Protein AF-A0A2V8PMN5-F1 (afdb_monomer_lite)

Secondary structure (DSSP, 8-state):
--SHHHHHTTSSTT---------PPPP-SPPPEEEEEEEEEEEPTTS-EEEEEEEEEEE-S-PPB-TTS-BSSB------TT--GGGGGSHHHHHHHSSTTSTT-TTT-B-

Radius of gyration: 24.04 Å; chains: 1; bounding box: 33×85×41 Å

Structure (mmCIF, N/CA/C/O backbone):
data_AF-A0A2V8PMN5-F1
#
_entry.id   AF-A0A2V8PMN5-F1
#
loop_
_atom_site.group_PDB
_atom_site.id
_atom_site.type_symbol
_atom_site.label_atom_id
_atom_site.label_alt_id
_atom_site.label_comp_id
_atom_site.label_asym_id
_atom_site.label_entity_id
_atom_site.label_seq_id
_atom_site.pdbx_PDB_ins_code
_atom_site.Cartn_x
_atom_site.Cartn_y
_atom_site.Cartn_z
_atom_site.occupancy
_atom_site.B_iso_or_equiv
_atom_site.auth_seq_id
_atom_site.auth_comp_id
_atom_site.auth_asym_id
_atom_site.auth_atom_id
_atom_site.pdbx_PDB_model_num
ATOM 1 N N . MET A 1 1 ? -7.546 64.340 -14.780 1.00 53.44 1 MET A N 1
ATOM 2 C CA . MET A 1 1 ? -7.288 63.604 -13.517 1.00 53.44 1 MET A CA 1
ATOM 3 C C . MET A 1 1 ? -8.147 62.348 -13.319 1.00 53.44 1 MET A C 1
ATOM 5 O O . MET A 1 1 ? -7.715 61.479 -12.582 1.00 53.44 1 MET A O 1
ATOM 9 N N . ARG A 1 2 ? -9.303 62.177 -13.990 1.00 50.84 2 ARG A N 1
ATOM 10 C CA . ARG A 1 2 ? -10.114 60.938 -13.890 1.00 50.84 2 ARG A CA 1
ATOM 11 C C . ARG A 1 2 ? -9.682 59.811 -14.845 1.00 50.84 2 ARG A C 1
ATOM 13 O O . ARG A 1 2 ? -9.969 58.657 -14.573 1.00 50.84 2 ARG A O 1
ATOM 20 N N . SER A 1 3 ? -8.937 60.127 -15.908 1.00 45.03 3 SER A N 1
ATOM 21 C CA . SER A 1 3 ? -8.502 59.138 -16.913 1.00 45.03 3 SER A CA 1
ATOM 22 C C . SER A 1 3 ? -7.153 58.474 -16.608 1.00 45.03 3 SER A C 1
ATOM 24 O O . SER A 1 3 ? -6.844 57.436 -17.175 1.00 45.03 3 SER A O 1
ATOM 26 N N . VAL A 1 4 ? -6.356 59.040 -15.693 1.00 47.34 4 VAL A N 1
ATOM 27 C CA . VAL A 1 4 ? -5.057 58.463 -15.283 1.00 47.34 4 VAL A CA 1
ATOM 28 C C . VAL A 1 4 ? -5.255 57.334 -14.261 1.00 47.34 4 VAL A C 1
ATOM 30 O O . VAL A 1 4 ? -4.476 56.389 -14.219 1.00 47.34 4 VAL A O 1
ATOM 33 N N . LEU A 1 5 ? -6.352 57.373 -13.494 1.00 42.66 5 LEU A N 1
ATOM 34 C CA . LEU A 1 5 ? -6.666 56.368 -12.475 1.00 42.66 5 LEU A CA 1
ATOM 35 C C . LEU A 1 5 ? -7.185 55.041 -13.067 1.00 42.66 5 LEU A C 1
ATOM 37 O O . LEU A 1 5 ? -7.053 53.998 -12.438 1.00 42.66 5 LEU A O 1
ATOM 41 N N . VAL A 1 6 ? -7.731 55.058 -14.290 1.00 45.03 6 VAL A N 1
ATOM 42 C CA . VAL A 1 6 ? -8.265 53.851 -14.956 1.00 45.03 6 VAL A CA 1
ATOM 43 C C . VAL A 1 6 ? -7.146 52.985 -15.549 1.00 45.03 6 VAL A C 1
ATOM 45 O O . VAL A 1 6 ? -7.284 51.769 -15.627 1.00 45.03 6 VAL A O 1
ATOM 48 N N . ILE A 1 7 ? -6.003 53.581 -15.898 1.00 45.00 7 ILE A N 1
ATOM 49 C CA . ILE A 1 7 ? -4.875 52.857 -16.508 1.00 45.00 7 ILE A CA 1
ATOM 50 C C . ILE A 1 7 ? -4.048 52.105 -15.451 1.00 45.00 7 ILE A C 1
ATOM 52 O O . ILE A 1 7 ? -3.505 51.043 -15.737 1.00 45.00 7 ILE A O 1
ATOM 56 N N . ILE A 1 8 ? -4.021 52.579 -14.202 1.00 46.09 8 ILE A N 1
ATOM 57 C CA . ILE A 1 8 ? -3.311 51.894 -13.107 1.00 46.09 8 ILE A CA 1
ATOM 58 C C . ILE A 1 8 ? -4.074 50.645 -12.628 1.00 46.09 8 ILE A C 1
ATOM 60 O O . ILE A 1 8 ? -3.458 49.693 -12.152 1.00 46.09 8 ILE A O 1
ATOM 64 N N . PHE A 1 9 ? -5.394 50.584 -12.827 1.00 44.22 9 PHE A N 1
ATOM 65 C CA . PHE A 1 9 ? -6.197 49.415 -12.448 1.00 44.22 9 PHE A CA 1
ATOM 66 C C . PHE A 1 9 ? -6.131 48.258 -13.463 1.00 44.22 9 PHE A C 1
ATOM 68 O O . PHE A 1 9 ? -6.526 47.140 -13.141 1.00 44.22 9 PHE A O 1
ATOM 75 N N . LEU A 1 10 ? -5.593 48.492 -14.668 1.00 44.81 10 LEU A N 1
ATOM 76 C CA . LEU A 1 10 ? -5.500 47.477 -15.726 1.00 44.81 10 LEU A CA 1
ATOM 77 C C . LEU A 1 10 ? -4.157 46.720 -15.747 1.00 44.81 10 LEU A C 1
ATOM 79 O O . LEU A 1 10 ? -4.018 45.746 -16.479 1.00 44.81 10 LEU A O 1
ATOM 83 N N . CYS A 1 11 ? -3.180 47.108 -14.921 1.00 43.41 11 CYS A N 1
ATOM 84 C CA . CYS A 1 11 ? -1.856 46.469 -14.899 1.00 43.41 11 CYS A CA 1
ATOM 85 C C . CYS A 1 11 ? -1.643 45.459 -13.758 1.00 43.41 11 CYS A C 1
ATOM 87 O O . CYS A 1 11 ? -0.601 44.813 -13.721 1.00 43.41 11 CYS A O 1
ATOM 89 N N . ILE A 1 12 ? -2.602 45.279 -12.840 1.00 48.44 12 ILE A N 1
ATOM 90 C CA . ILE A 1 12 ? -2.453 44.337 -11.708 1.00 48.44 12 ILE A CA 1
ATOM 91 C C . ILE A 1 12 ? -3.091 42.962 -11.993 1.00 48.44 12 ILE A C 1
ATOM 93 O O . ILE A 1 12 ? -2.766 41.981 -11.333 1.00 48.44 12 ILE A O 1
ATOM 97 N N . VAL A 1 13 ? -3.929 42.832 -13.028 1.00 49.31 13 VAL A N 1
ATOM 98 C CA . VAL A 1 13 ? -4.638 41.566 -13.323 1.00 49.31 13 VAL A CA 1
ATOM 99 C C . VAL A 1 13 ? -3.853 40.636 -14.272 1.00 49.31 13 VAL A C 1
ATOM 101 O O . VAL A 1 13 ? -4.230 39.486 -14.465 1.00 49.31 13 VAL A O 1
ATOM 104 N N . ALA A 1 14 ? -2.719 41.074 -14.832 1.00 49.41 14 ALA A N 1
ATOM 105 C CA . ALA A 1 14 ? -1.976 40.304 -15.841 1.00 49.41 14 ALA A CA 1
ATOM 106 C C . ALA A 1 14 ? -0.896 39.344 -15.287 1.00 49.41 14 ALA A C 1
ATOM 108 O O . ALA A 1 14 ? -0.217 38.682 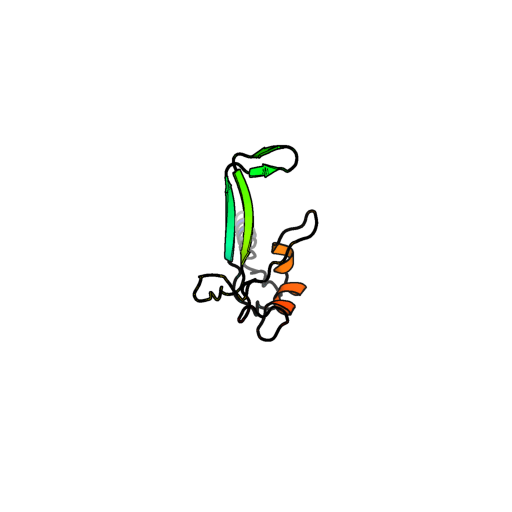-16.068 1.00 49.41 14 ALA A O 1
ATOM 109 N N . SER A 1 15 ? -0.744 39.220 -13.964 1.00 52.81 15 SER A N 1
ATOM 110 C CA . SER A 1 15 ? 0.347 38.440 -13.342 1.00 52.81 15 SER A CA 1
ATOM 111 C C . SER A 1 15 ? -0.115 37.160 -12.633 1.00 52.81 15 SER A C 1
ATOM 113 O O . SER A 1 15 ? 0.540 36.710 -11.700 1.00 52.81 15 SER A O 1
ATOM 115 N N . ALA A 1 16 ? -1.234 36.556 -13.044 1.00 52.56 16 ALA A N 1
ATOM 116 C CA . ALA A 1 16 ? -1.738 35.304 -12.454 1.00 52.56 16 ALA A CA 1
ATOM 117 C C . ALA A 1 16 ? -1.421 34.043 -13.290 1.00 52.56 16 ALA A C 1
ATOM 119 O O . ALA A 1 16 ? -2.011 32.990 -13.073 1.00 52.56 16 ALA A O 1
ATOM 120 N N . GLY A 1 17 ? -0.507 34.143 -14.262 1.00 52.03 17 GLY A N 1
ATOM 121 C CA . GLY A 1 17 ? -0.224 33.079 -15.234 1.00 52.03 17 GLY A CA 1
ATOM 122 C C . GLY A 1 17 ? 1.111 32.350 -15.072 1.00 52.03 17 GLY A C 1
ATOM 123 O O . GLY A 1 17 ? 1.480 31.597 -15.969 1.00 52.03 17 GLY A O 1
ATOM 124 N N . PHE A 1 18 ? 1.863 32.551 -13.983 1.00 56.88 18 PHE A N 1
ATOM 125 C CA . PHE A 1 18 ? 3.032 31.707 -13.721 1.00 56.88 18 PHE A CA 1
ATOM 126 C C . PHE A 1 18 ? 2.549 30.338 -13.244 1.00 56.88 18 PHE A C 1
ATOM 128 O O . PHE A 1 18 ? 2.374 30.102 -12.050 1.00 56.88 18 PHE A O 1
ATOM 135 N N . ALA A 1 19 ? 2.323 29.432 -14.196 1.00 56.09 19 ALA A N 1
ATOM 136 C CA . ALA A 1 19 ? 2.277 28.009 -13.915 1.00 56.09 19 ALA A CA 1
ATOM 137 C C . ALA A 1 19 ? 3.562 27.657 -13.155 1.00 56.09 19 ALA A C 1
ATOM 139 O O . ALA A 1 19 ? 4.661 27.735 -13.706 1.00 56.09 19 ALA A O 1
ATOM 140 N N . GLN A 1 20 ? 3.438 27.326 -11.869 1.00 58.84 20 GLN A N 1
ATOM 141 C CA . GLN A 1 20 ? 4.543 26.768 -11.106 1.00 58.84 20 GLN A CA 1
ATOM 142 C C . GLN A 1 20 ? 4.861 25.408 -11.729 1.00 58.84 20 GLN A C 1
ATOM 144 O O . GLN A 1 20 ? 4.226 24.405 -11.413 1.00 58.84 20 GLN A O 1
ATOM 149 N N . THR A 1 21 ? 5.819 25.366 -12.655 1.00 57.06 21 THR A N 1
ATOM 150 C CA . THR A 1 21 ? 6.401 24.108 -13.111 1.00 57.06 21 THR A CA 1
ATOM 151 C C . THR A 1 21 ? 7.070 23.477 -11.901 1.00 57.06 21 THR A C 1
ATOM 153 O O . THR A 1 21 ? 8.137 23.914 -11.467 1.00 57.06 21 THR A O 1
ATOM 156 N N . SER A 1 22 ? 6.415 22.482 -11.305 1.00 63.47 22 SER A N 1
ATOM 157 C CA . SER A 1 22 ? 7.018 21.660 -10.267 1.00 63.47 22 SER A CA 1
ATOM 158 C C . SER A 1 22 ? 8.281 21.034 -10.852 1.00 63.47 22 SER A C 1
ATOM 160 O O . SER A 1 22 ? 8.189 20.178 -11.729 1.00 63.47 22 SER A O 1
ATOM 162 N N . ASN A 1 23 ? 9.455 21.449 -10.376 1.00 66.62 23 ASN A N 1
ATOM 163 C CA . ASN A 1 23 ? 10.755 20.953 -10.841 1.00 66.62 23 ASN A CA 1
ATOM 164 C C . ASN A 1 23 ? 11.062 19.536 -10.304 1.00 66.62 23 ASN A C 1
ATOM 166 O O . ASN A 1 23 ? 12.212 19.185 -10.046 1.00 66.62 23 ASN A O 1
ATOM 170 N N . LEU A 1 24 ? 10.017 18.740 -10.050 1.00 65.75 24 LEU A N 1
ATOM 171 C CA . LEU A 1 24 ? 10.146 17.375 -9.568 1.00 65.75 24 LEU A CA 1
ATOM 172 C C . LEU A 1 24 ? 10.489 16.474 -10.756 1.00 65.75 24 LEU A C 1
ATOM 174 O O . LEU A 1 24 ? 9.858 16.597 -11.810 1.00 65.75 24 LEU A O 1
ATOM 178 N N . PRO A 1 25 ? 11.466 15.562 -10.607 1.00 70.31 25 PRO A N 1
ATOM 179 C CA . PRO A 1 25 ? 11.790 14.626 -11.667 1.00 70.31 25 PRO A CA 1
ATOM 180 C C . PRO A 1 25 ? 10.541 13.811 -12.034 1.00 70.31 25 PRO A C 1
ATOM 182 O O . PRO A 1 25 ? 9.781 13.421 -11.138 1.00 70.31 25 PRO A O 1
ATOM 185 N N . PRO A 1 26 ? 10.318 13.552 -13.333 1.00 79.56 26 PRO A N 1
ATOM 186 C CA . PRO A 1 26 ? 9.124 12.866 -13.796 1.00 79.56 26 PRO A CA 1
ATOM 187 C C . PRO A 1 26 ? 9.000 11.490 -13.141 1.00 79.56 26 PRO A C 1
ATOM 189 O O . PRO A 1 26 ? 9.995 10.813 -12.868 1.00 79.56 26 PRO A O 1
ATOM 192 N N . ARG A 1 27 ? 7.755 11.075 -12.895 1.00 89.19 27 ARG A N 1
ATOM 193 C CA . ARG A 1 27 ? 7.444 9.735 -12.399 1.00 89.19 27 ARG A CA 1
ATOM 194 C C . ARG A 1 27 ? 7.938 8.699 -13.413 1.00 89.19 27 ARG A C 1
ATOM 196 O O . ARG A 1 27 ? 7.552 8.758 -14.576 1.00 89.19 27 ARG A O 1
ATOM 203 N N . ASN A 1 28 ? 8.740 7.736 -12.966 1.00 93.62 28 ASN A N 1
ATOM 204 C CA . ASN A 1 28 ? 9.240 6.634 -13.801 1.00 93.62 28 ASN A CA 1
ATOM 205 C C . ASN A 1 28 ? 8.570 5.279 -13.489 1.00 93.62 28 ASN A C 1
ATOM 207 O O . ASN A 1 28 ? 9.087 4.237 -13.879 1.00 93.62 28 ASN A O 1
ATOM 211 N N . TYR A 1 29 ? 7.445 5.296 -12.776 1.00 95.81 29 TYR A N 1
ATOM 212 C CA . TYR A 1 29 ? 6.678 4.133 -12.327 1.00 95.81 29 TYR A CA 1
ATOM 213 C C . TYR A 1 29 ? 5.168 4.348 -12.588 1.00 95.81 29 TYR A C 1
ATOM 215 O O . TYR A 1 29 ? 4.752 5.483 -12.851 1.00 95.81 29 TYR A O 1
ATOM 223 N N . PRO A 1 30 ? 4.326 3.296 -12.543 1.00 96.44 30 PRO A N 1
ATOM 224 C CA . PRO A 1 30 ? 2.880 3.411 -12.749 1.00 96.44 30 PRO A CA 1
ATOM 225 C C . PRO A 1 30 ? 2.202 4.373 -11.768 1.00 96.44 30 PRO A C 1
ATOM 227 O O . PRO A 1 30 ? 2.681 4.607 -10.661 1.00 96.44 30 PRO A O 1
ATOM 230 N N . ALA A 1 31 ? 1.058 4.937 -12.150 1.00 96.00 31 ALA A N 1
ATOM 231 C CA . ALA A 1 31 ? 0.307 5.782 -11.231 1.00 96.00 31 ALA A CA 1
ATOM 232 C C . ALA A 1 31 ? -0.228 4.970 -10.038 1.00 96.00 31 ALA A C 1
ATOM 234 O O . ALA A 1 31 ? -0.813 3.911 -10.266 1.00 96.00 31 ALA A O 1
ATOM 235 N N . PRO A 1 32 ? -0.063 5.452 -8.790 1.00 97.06 32 PRO A N 1
ATOM 236 C CA . PRO A 1 32 ? -0.674 4.805 -7.640 1.00 97.06 32 PRO A CA 1
ATOM 237 C C . PRO A 1 32 ? -2.202 4.826 -7.726 1.00 97.06 32 PRO A C 1
ATOM 239 O O . PRO A 1 32 ? -2.785 5.842 -8.110 1.00 97.06 32 PRO A O 1
ATOM 242 N N . VAL A 1 33 ? -2.834 3.731 -7.317 1.00 97.88 33 VAL A N 1
ATOM 243 C CA . VAL A 1 33 ? -4.288 3.614 -7.160 1.00 97.88 33 VAL A CA 1
ATOM 244 C C . VAL A 1 33 ? -4.613 3.527 -5.677 1.00 97.88 33 VAL A C 1
ATOM 246 O O . VAL A 1 33 ? -4.028 2.710 -4.967 1.00 97.88 33 VAL A O 1
ATOM 249 N N . GLU A 1 34 ? -5.535 4.361 -5.206 1.00 98.12 34 GLU A N 1
ATOM 250 C CA . GLU A 1 34 ? -5.952 4.397 -3.801 1.00 98.12 34 GLU A CA 1
ATOM 251 C C . GLU A 1 34 ? -7.209 3.555 -3.561 1.00 98.12 34 GLU A C 1
ATOM 253 O O . GLU A 1 34 ? -8.015 3.340 -4.468 1.00 98.12 34 GLU A O 1
ATOM 258 N N . GLY A 1 35 ? -7.391 3.100 -2.325 1.00 98.00 35 GLY A N 1
ATOM 259 C CA . GLY A 1 35 ? -8.595 2.401 -1.901 1.00 98.00 35 GLY A CA 1
ATOM 260 C C . GLY A 1 35 ? -8.674 2.274 -0.388 1.00 98.00 35 GLY A C 1
ATOM 261 O O . GLY A 1 35 ? -7.740 2.626 0.330 1.00 98.00 35 GLY A O 1
ATOM 262 N N . ASP A 1 36 ? -9.798 1.749 0.089 1.00 98.31 36 ASP A N 1
ATOM 263 C CA . ASP A 1 36 ? -10.006 1.429 1.495 1.00 98.31 36 ASP A CA 1
ATOM 264 C C . ASP A 1 36 ? -10.420 -0.036 1.622 1.00 98.31 36 ASP A C 1
ATOM 266 O O . ASP A 1 36 ? -11.279 -0.519 0.882 1.00 98.31 36 ASP A O 1
ATOM 270 N N . TYR A 1 37 ? -9.837 -0.740 2.586 1.00 97.94 37 TYR A N 1
ATOM 271 C CA . TYR A 1 37 ? -10.327 -2.037 3.028 1.00 97.94 37 TYR A CA 1
ATOM 272 C C . TYR A 1 37 ? -11.108 -1.865 4.327 1.00 97.94 37 TYR A C 1
ATOM 274 O O . TYR A 1 37 ? -10.614 -1.273 5.286 1.00 97.94 37 TYR A O 1
ATOM 282 N N . VAL A 1 38 ? -12.336 -2.372 4.34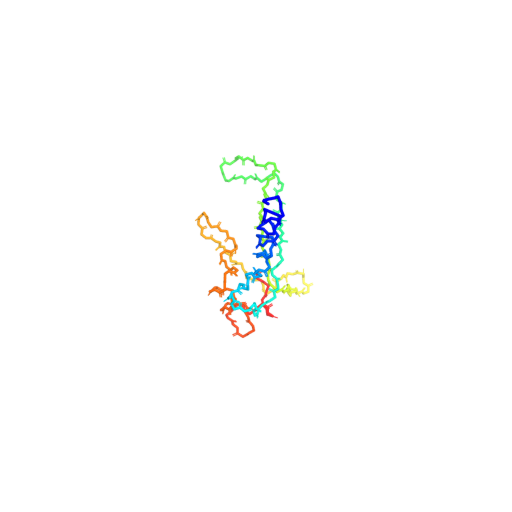8 1.00 98.31 38 VAL A N 1
ATOM 283 C CA . VAL A 1 38 ? -13.276 -2.159 5.446 1.00 98.31 38 VAL A CA 1
ATOM 284 C C . VAL A 1 38 ? -13.523 -3.474 6.176 1.00 98.31 38 VAL A C 1
ATOM 286 O O . VAL A 1 38 ? -14.039 -4.425 5.592 1.00 98.31 38 VAL A O 1
ATOM 289 N N . ILE A 1 39 ? -13.184 -3.516 7.463 1.00 98.31 39 ILE A N 1
ATOM 290 C CA . ILE A 1 39 ? -13.423 -4.661 8.341 1.00 98.31 39 ILE A CA 1
ATOM 291 C C . ILE A 1 39 ? -14.594 -4.328 9.261 1.00 98.31 39 ILE A C 1
ATOM 293 O O . ILE A 1 39 ? -14.504 -3.443 10.111 1.00 98.31 39 ILE A O 1
ATOM 297 N N . GLN A 1 40 ? -15.697 -5.050 9.088 1.00 98.31 40 GLN A N 1
ATOM 298 C CA . GLN A 1 40 ? -16.891 -4.902 9.917 1.00 98.31 40 GLN A CA 1
ATOM 299 C C . GLN A 1 40 ? -16.697 -5.593 11.272 1.00 98.31 40 GLN A C 1
ATOM 301 O O . GLN A 1 40 ? -16.099 -6.668 11.344 1.00 98.31 40 GLN A O 1
ATOM 306 N N . ASN A 1 41 ? -17.242 -4.998 12.334 1.00 97.88 41 ASN A N 1
ATOM 307 C CA . ASN A 1 41 ? -17.223 -5.515 13.706 1.00 97.88 41 ASN A CA 1
ATOM 308 C C . ASN A 1 41 ? -15.818 -5.929 14.180 1.00 97.88 41 ASN A C 1
ATOM 310 O O . ASN A 1 41 ? -15.630 -7.002 14.761 1.00 97.88 41 ASN A O 1
ATOM 314 N N . PHE A 1 42 ? -14.817 -5.090 13.906 1.00 98.31 42 PHE A N 1
ATOM 315 C CA . PHE A 1 42 ? -13.432 -5.377 14.256 1.00 98.31 42 PHE A CA 1
ATOM 316 C C . PHE A 1 42 ? -13.267 -5.461 15.773 1.00 98.31 42 PHE A C 1
ATOM 318 O O . PHE A 1 42 ? -13.574 -4.511 16.494 1.00 98.31 42 PHE A O 1
ATOM 325 N N . ARG A 1 43 ? -12.758 -6.597 16.251 1.00 98.31 43 ARG A N 1
ATOM 326 C CA . ARG A 1 43 ? -12.483 -6.839 17.666 1.00 98.31 43 ARG A CA 1
ATOM 327 C C . ARG A 1 43 ? -11.000 -6.654 17.945 1.00 98.31 43 ARG A C 1
ATOM 329 O O . A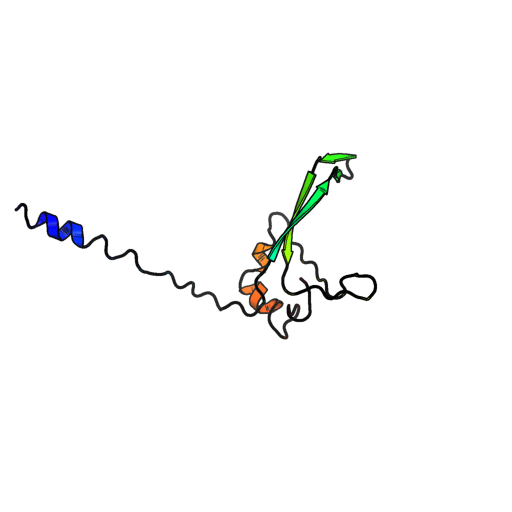RG A 1 43 ? -10.170 -7.385 17.406 1.00 98.31 43 ARG A O 1
ATOM 336 N N . PHE A 1 44 ? -10.678 -5.713 18.821 1.00 97.94 44 PHE A N 1
ATOM 337 C CA . PHE A 1 44 ? -9.322 -5.548 19.326 1.00 97.94 44 PHE A CA 1
ATOM 338 C C . PHE A 1 44 ? -8.955 -6.668 20.295 1.00 97.94 44 PHE A C 1
ATOM 340 O O . PHE A 1 44 ? -9.818 -7.318 20.885 1.00 97.94 44 PHE A O 1
ATOM 347 N N . HIS A 1 45 ? -7.654 -6.846 20.526 1.00 97.88 45 HIS A N 1
ATOM 348 C CA . HIS A 1 45 ? -7.166 -7.789 21.531 1.00 97.88 45 HIS A CA 1
ATOM 349 C C . HIS A 1 45 ? -7.668 -7.460 22.951 1.00 97.88 45 HIS A C 1
ATOM 351 O O . HIS A 1 45 ? -7.883 -8.376 23.736 1.00 97.88 45 HIS A O 1
ATOM 357 N N . SER A 1 46 ? -7.930 -6.180 23.259 1.00 98.12 46 SER A N 1
ATOM 358 C CA . SER A 1 46 ? -8.548 -5.751 24.527 1.00 98.12 46 SER A CA 1
ATOM 359 C C . SER A 1 46 ? -9.976 -6.279 24.729 1.00 98.12 46 SER A C 1
ATOM 361 O O . SER A 1 46 ? -10.493 -6.232 25.840 1.00 98.12 46 SER A O 1
ATOM 363 N N . GLY A 1 47 ? -10.626 -6.775 23.671 1.00 97.69 47 GLY A N 1
ATOM 364 C CA . GLY A 1 47 ? -12.018 -7.219 23.675 1.00 97.69 47 GLY A CA 1
ATOM 365 C C . GLY A 1 47 ? -13.009 -6.155 23.198 1.00 97.69 47 GLY A C 1
ATOM 366 O O . GLY A 1 47 ? -14.125 -6.516 22.819 1.00 97.69 47 GLY A O 1
ATOM 367 N N . GLU A 1 48 ? -12.600 -4.885 23.143 1.00 98.38 48 GLU A N 1
ATOM 368 C CA . GLU A 1 48 ? -13.389 -3.787 22.575 1.00 98.38 48 GLU A CA 1
ATOM 369 C C . GLU A 1 48 ? -13.647 -3.997 21.079 1.00 98.38 48 GLU A C 1
ATOM 371 O O . GLU A 1 48 ? -12.884 -4.668 20.376 1.00 98.38 48 GLU A O 1
ATOM 376 N N . THR A 1 49 ? -14.732 -3.406 20.580 1.00 98.25 49 THR A N 1
ATOM 377 C CA . THR A 1 49 ? -15.158 -3.560 19.187 1.00 98.25 49 THR A CA 1
ATOM 378 C C . THR A 1 49 ? -15.410 -2.221 18.520 1.00 98.25 49 THR A C 1
ATOM 380 O O . THR A 1 49 ? -16.085 -1.367 19.094 1.00 98.25 49 THR A O 1
ATOM 383 N N . LEU A 1 50 ? -14.963 -2.086 17.2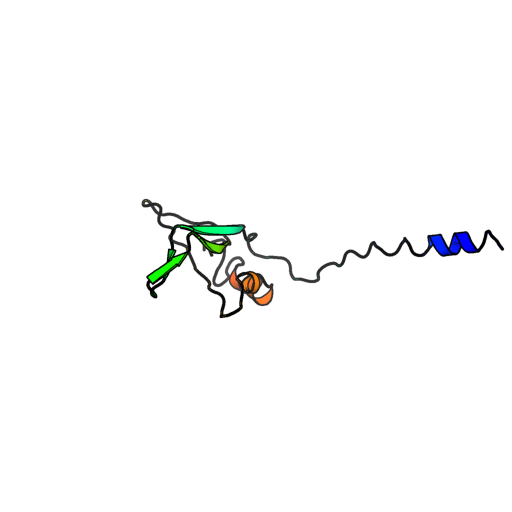73 1.00 98.25 50 LEU A N 1
ATOM 384 C CA . LEU A 1 50 ? -15.410 -1.032 16.366 1.00 98.25 50 LEU A CA 1
ATOM 385 C C . LEU A 1 50 ? -16.421 -1.605 15.371 1.00 98.25 50 LEU A C 1
ATOM 387 O O . LEU A 1 50 ? -16.137 -2.648 14.777 1.00 98.25 50 LEU A O 1
ATOM 391 N N . PRO A 1 51 ? -17.557 -0.925 15.127 1.00 98.25 51 PRO A N 1
ATOM 392 C CA . PRO A 1 51 ? -18.493 -1.333 14.081 1.00 98.25 51 PRO A CA 1
ATOM 393 C C . PRO A 1 51 ? -17.819 -1.424 12.710 1.00 98.25 51 PRO A C 1
ATOM 395 O O . PRO A 1 51 ? -18.081 -2.350 11.952 1.00 98.25 51 PRO A O 1
ATOM 398 N N . GLU A 1 52 ? -16.893 -0.506 12.428 1.00 98.31 52 GLU A N 1
ATOM 399 C CA . GLU A 1 52 ? -16.129 -0.473 11.190 1.00 98.31 52 GLU A CA 1
ATOM 400 C C . GLU A 1 52 ? -14.681 -0.043 11.463 1.00 98.31 52 GLU A C 1
ATOM 402 O O . GLU A 1 52 ? -14.439 1.025 12.027 1.00 98.31 52 GLU A O 1
ATOM 407 N N . LEU A 1 53 ? -13.715 -0.857 11.032 1.00 98.19 53 LEU A N 1
ATOM 408 C CA . LEU A 1 53 ? -12.312 -0.469 10.912 1.00 98.19 53 LEU A CA 1
ATOM 409 C C . LEU A 1 53 ? -11.972 -0.285 9.431 1.00 98.19 53 LEU A C 1
ATOM 411 O O . LEU A 1 53 ? -12.041 -1.234 8.651 1.00 98.19 53 LEU A O 1
ATOM 415 N N . ARG A 1 54 ? -11.571 0.930 9.051 1.00 98.12 54 ARG A N 1
ATOM 416 C CA . ARG A 1 54 ? -11.162 1.268 7.682 1.00 98.12 54 ARG A CA 1
ATOM 417 C C . ARG A 1 54 ? -9.648 1.365 7.588 1.00 98.12 54 ARG A C 1
ATOM 419 O O . ARG A 1 54 ? -9.034 2.133 8.325 1.00 98.12 54 ARG A O 1
ATOM 426 N N . ILE A 1 55 ? -9.063 0.632 6.649 1.00 97.31 55 ILE A N 1
ATOM 427 C CA . ILE A 1 55 ? -7.638 0.679 6.331 1.00 97.31 55 ILE A CA 1
ATOM 428 C C . ILE A 1 55 ? -7.473 1.287 4.945 1.00 97.31 55 ILE A C 1
ATOM 430 O O . ILE A 1 55 ? -7.759 0.643 3.936 1.00 97.31 55 ILE A O 1
ATOM 434 N N . HIS A 1 56 ? -7.002 2.527 4.906 1.00 98.00 56 HIS A N 1
ATOM 435 C CA . HIS A 1 56 ? -6.679 3.202 3.658 1.00 98.00 56 HIS A CA 1
ATOM 436 C C . HIS A 1 56 ? -5.355 2.682 3.090 1.00 98.00 56 HIS A C 1
ATOM 438 O O . HIS A 1 56 ? -4.358 2.584 3.810 1.00 98.00 56 HIS A O 1
ATOM 444 N N . TYR A 1 57 ? -5.326 2.379 1.795 1.00 97.81 57 TYR A N 1
ATOM 445 C CA . TYR A 1 57 ? -4.158 1.838 1.111 1.00 97.81 57 TYR A CA 1
ATOM 446 C C . TYR A 1 57 ? -3.924 2.497 -0.250 1.00 97.81 57 TYR A C 1
ATOM 448 O O . TYR A 1 57 ? -4.776 3.186 -0.814 1.00 97.81 57 TYR A O 1
ATOM 456 N N . ARG A 1 58 ? -2.725 2.263 -0.786 1.00 97.94 58 ARG A N 1
ATOM 457 C CA . ARG A 1 58 ? -2.331 2.616 -2.151 1.00 97.94 58 ARG A CA 1
ATOM 458 C C . ARG A 1 58 ? -1.648 1.422 -2.780 1.00 97.94 58 ARG A C 1
ATOM 460 O O . ARG A 1 58 ? -0.961 0.697 -2.073 1.00 97.94 58 ARG A O 1
ATOM 467 N N . THR A 1 59 ? -1.837 1.252 -4.079 1.00 98.25 59 THR A N 1
ATOM 468 C CA . THR A 1 59 ? -1.217 0.178 -4.851 1.00 98.25 59 THR A CA 1
ATOM 469 C C . THR A 1 59 ? -0.476 0.729 -6.054 1.00 98.25 59 THR A C 1
ATOM 471 O O . THR A 1 59 ? -0.898 1.730 -6.636 1.00 98.25 59 THR A O 1
ATOM 474 N N . ILE A 1 60 ? 0.621 0.083 -6.432 1.00 98.25 60 ILE A N 1
ATOM 475 C CA . ILE A 1 60 ? 1.405 0.389 -7.628 1.00 98.25 60 ILE A CA 1
ATOM 476 C C . ILE A 1 60 ? 1.676 -0.923 -8.374 1.00 98.25 60 ILE A C 1
ATOM 478 O O . ILE A 1 60 ? 2.049 -1.930 -7.775 1.00 98.25 60 ILE A O 1
ATOM 482 N N . GLY A 1 61 ? 1.497 -0.914 -9.696 1.00 97.75 61 GLY A N 1
ATOM 483 C CA . GLY A 1 61 ? 1.660 -2.107 -10.529 1.00 97.75 61 GLY A CA 1
ATOM 484 C C . GLY A 1 61 ? 0.370 -2.916 -10.647 1.00 97.75 61 GLY A C 1
ATOM 485 O O . GLY A 1 61 ? -0.732 -2.369 -10.587 1.00 97.75 61 GLY A O 1
ATOM 486 N N . SER A 1 62 ? 0.481 -4.222 -10.887 1.00 98.19 62 SER A N 1
ATOM 487 C CA . SER A 1 62 ? -0.684 -5.091 -11.102 1.00 98.19 62 SER A CA 1
ATOM 488 C C . SER A 1 62 ? -0.498 -6.476 -10.477 1.00 98.19 62 SER A C 1
ATOM 490 O O . SER A 1 62 ? 0.597 -7.043 -10.553 1.00 98.19 62 SER A O 1
ATOM 492 N N . PRO A 1 63 ? -1.552 -7.042 -9.859 1.00 97.94 63 PRO A N 1
ATOM 493 C CA . PRO A 1 63 ? -1.466 -8.340 -9.208 1.00 97.94 63 PRO A CA 1
ATOM 494 C C . PRO A 1 63 ? -1.385 -9.471 -10.236 1.00 97.94 63 PRO A C 1
ATOM 496 O O . PRO A 1 63 ? -2.236 -9.590 -11.116 1.00 97.94 63 PRO A O 1
ATOM 499 N N . THR A 1 64 ? -0.417 -10.362 -10.049 1.00 98.31 64 THR A N 1
ATOM 500 C CA . THR A 1 64 ? -0.313 -11.633 -10.769 1.00 98.31 64 THR A CA 1
ATOM 501 C C . THR A 1 64 ? -0.829 -12.740 -9.870 1.00 98.31 64 THR A C 1
ATOM 503 O O . THR A 1 64 ? -0.282 -12.986 -8.791 1.00 98.31 64 THR A O 1
ATOM 506 N N . ARG A 1 65 ? -1.899 -13.401 -10.309 1.00 98.31 65 ARG A N 1
ATOM 507 C CA . ARG A 1 65 ? -2.566 -14.469 -9.562 1.00 98.31 65 ARG A CA 1
ATOM 508 C C . ARG A 1 65 ? -2.187 -15.832 -10.119 1.00 98.31 65 ARG A C 1
ATOM 510 O O . ARG A 1 65 ? -2.000 -15.977 -11.323 1.00 98.31 65 ARG A O 1
ATOM 517 N N . ASP A 1 66 ? -2.076 -16.821 -9.245 1.00 97.19 66 ASP A N 1
ATOM 518 C CA . ASP A 1 66 ? -1.930 -18.216 -9.659 1.00 97.19 66 ASP A CA 1
ATOM 519 C C . ASP A 1 66 ? -3.286 -18.882 -9.959 1.00 97.19 66 ASP A C 1
ATOM 521 O O . ASP A 1 66 ? -4.338 -18.243 -9.895 1.00 97.19 66 ASP A O 1
ATOM 525 N N . GLY A 1 67 ? -3.268 -20.191 -10.234 1.00 97.38 67 GLY A N 1
ATOM 526 C CA . GLY A 1 67 ? -4.481 -20.971 -10.503 1.00 97.38 67 GLY A CA 1
ATOM 527 C C . GLY A 1 67 ? -5.479 -21.054 -9.338 1.00 97.38 67 GLY A C 1
ATOM 528 O O . GLY A 1 67 ? -6.625 -21.424 -9.564 1.00 97.38 67 GLY A O 1
ATOM 529 N N . SER A 1 68 ? -5.081 -20.692 -8.113 1.00 97.00 68 SER A N 1
ATOM 530 C CA . SER A 1 68 ? -5.968 -20.594 -6.942 1.00 97.00 68 SER A CA 1
ATOM 531 C C . SER A 1 68 ? -6.498 -19.176 -6.698 1.00 97.00 68 SER A C 1
ATOM 533 O O . SER A 1 68 ? -7.317 -18.963 -5.808 1.00 97.00 68 SER A O 1
ATOM 535 N N . GLY A 1 69 ? -6.026 -18.191 -7.467 1.00 96.69 69 GLY A N 1
ATOM 536 C CA . GLY A 1 69 ? -6.358 -16.780 -7.294 1.00 96.69 69 GLY A CA 1
ATOM 537 C C . GLY A 1 69 ? -5.457 -16.028 -6.308 1.00 96.69 69 GLY A C 1
ATOM 538 O O . GLY A 1 69 ? -5.655 -14.818 -6.125 1.00 96.69 69 GLY A O 1
ATOM 539 N N . LEU A 1 70 ? -4.458 -16.685 -5.700 1.00 97.38 70 LEU A N 1
ATOM 540 C CA . LEU A 1 70 ? -3.532 -16.038 -4.768 1.00 97.38 70 LEU A CA 1
ATOM 541 C C . LEU A 1 70 ? -2.573 -15.117 -5.525 1.00 97.38 70 LEU A C 1
ATOM 543 O O . LEU A 1 70 ? -1.958 -15.531 -6.507 1.00 97.38 70 LEU A O 1
ATOM 547 N N . VAL A 1 71 ? -2.413 -13.879 -5.048 1.00 98.12 71 VAL A N 1
ATOM 548 C CA . VAL A 1 71 ? -1.449 -12.919 -5.608 1.00 98.12 71 VAL A CA 1
ATOM 549 C C . VAL A 1 71 ? -0.031 -13.351 -5.232 1.00 98.12 71 VAL A C 1
ATOM 551 O O . VAL A 1 71 ? 0.293 -13.456 -4.052 1.00 98.12 71 VAL A O 1
ATOM 554 N N . ARG A 1 72 ? 0.821 -13.608 -6.229 1.00 98.19 72 ARG A N 1
ATOM 555 C CA . ARG A 1 72 ? 2.177 -14.161 -6.036 1.00 98.19 72 ARG A CA 1
ATOM 556 C C . ARG A 1 72 ? 3.298 -13.131 -6.096 1.00 98.19 72 ARG A C 1
ATOM 558 O O . ARG A 1 72 ? 4.430 -13.453 -5.759 1.00 98.19 72 ARG A O 1
ATOM 565 N N . ASN A 1 73 ? 2.986 -11.907 -6.498 1.00 98.50 73 ASN A N 1
ATOM 566 C CA . ASN A 1 73 ? 3.945 -10.817 -6.645 1.00 98.50 73 ASN A CA 1
ATOM 567 C C . ASN A 1 73 ? 3.661 -9.637 -5.699 1.00 98.50 73 ASN A C 1
ATOM 569 O O . ASN A 1 73 ? 4.080 -8.523 -5.998 1.00 98.50 73 ASN A O 1
ATOM 573 N N . ALA A 1 74 ? 2.938 -9.866 -4.597 1.00 98.38 74 ALA A N 1
ATOM 574 C CA . ALA A 1 74 ? 2.581 -8.820 -3.643 1.00 98.38 74 ALA A CA 1
ATOM 575 C C . ALA A 1 74 ? 3.765 -8.427 -2.738 1.00 98.38 74 ALA A C 1
ATOM 577 O O . ALA A 1 74 ? 4.430 -9.306 -2.187 1.00 98.38 74 ALA A O 1
ATOM 578 N N . VAL A 1 75 ? 3.987 -7.127 -2.532 1.00 98.25 75 VAL A N 1
ATOM 579 C CA . VAL A 1 75 ? 4.957 -6.583 -1.567 1.00 98.25 75 VAL A CA 1
ATOM 580 C C . VAL A 1 75 ? 4.273 -5.526 -0.707 1.00 98.25 75 VAL A C 1
ATOM 582 O O . VAL A 1 75 ? 3.923 -4.470 -1.206 1.00 98.25 75 VAL A O 1
ATOM 585 N N . LEU A 1 76 ? 4.123 -5.774 0.595 1.00 97.81 76 LEU A N 1
ATOM 586 C CA . LEU A 1 76 ? 3.503 -4.810 1.508 1.00 97.81 76 LEU A CA 1
ATOM 587 C C . LEU A 1 76 ? 4.547 -3.864 2.114 1.00 97.81 76 LEU A C 1
ATOM 589 O O . LEU A 1 76 ? 5.529 -4.319 2.702 1.00 97.81 76 LEU A O 1
ATOM 593 N N . ILE A 1 77 ? 4.289 -2.556 2.050 1.00 96.94 77 ILE A N 1
ATOM 594 C CA . ILE A 1 77 ? 5.103 -1.526 2.708 1.00 96.94 77 ILE A CA 1
ATOM 595 C C . ILE A 1 77 ? 4.259 -0.806 3.768 1.00 96.94 77 ILE A C 1
ATOM 597 O O . ILE A 1 77 ? 3.226 -0.216 3.460 1.00 96.94 77 ILE A O 1
ATOM 601 N N . GLY A 1 78 ? 4.715 -0.835 5.022 1.00 96.12 78 GLY A N 1
ATOM 602 C CA . GLY A 1 78 ? 4.103 -0.111 6.139 1.00 96.12 78 GLY A CA 1
ATOM 603 C C . GLY A 1 78 ? 4.854 1.180 6.464 1.00 96.12 78 GLY A C 1
ATOM 604 O O . GLY A 1 78 ? 6.084 1.210 6.446 1.00 96.12 78 GLY A O 1
ATOM 605 N N . HIS A 1 79 ? 4.127 2.249 6.784 1.00 96.25 79 HIS A N 1
ATOM 606 C CA . HIS A 1 79 ? 4.734 3.474 7.307 1.00 96.25 79 HIS A CA 1
ATOM 607 C C . HIS A 1 79 ? 5.032 3.348 8.810 1.00 96.25 79 HIS A C 1
ATOM 609 O O . HIS A 1 79 ? 4.435 2.536 9.515 1.00 96.25 79 HIS A O 1
ATOM 615 N N . GLY A 1 80 ? 5.938 4.190 9.313 1.00 94.56 80 GLY A N 1
ATOM 616 C CA . GLY A 1 80 ? 6.198 4.307 10.750 1.00 94.56 80 GLY A CA 1
ATOM 617 C C . GLY A 1 80 ? 5.070 5.019 11.507 1.00 94.56 80 GLY A C 1
ATOM 618 O O . GLY A 1 80 ? 4.128 5.550 10.912 1.00 94.56 80 GLY A O 1
ATOM 619 N N . THR A 1 81 ? 5.176 5.065 12.833 1.00 96.31 81 THR A N 1
ATOM 620 C CA . THR A 1 81 ? 4.217 5.755 13.710 1.00 96.31 81 THR A CA 1
ATOM 621 C C . THR A 1 81 ? 4.017 7.215 13.294 1.00 96.31 81 THR A C 1
ATOM 623 O O . THR A 1 81 ? 4.985 7.942 13.082 1.00 96.31 81 THR A O 1
ATOM 626 N N . GLY A 1 82 ? 2.757 7.644 13.168 1.00 94.81 82 GLY A N 1
ATOM 627 C CA . GLY A 1 82 ? 2.392 9.005 12.745 1.00 94.81 82 GLY A CA 1
ATOM 628 C C . GLY A 1 82 ? 2.611 9.303 11.256 1.00 94.81 82 GLY A C 1
ATOM 629 O O . GLY A 1 82 ? 2.342 10.417 10.813 1.00 94.81 82 GLY A O 1
ATOM 630 N N . GLY A 1 83 ? 3.104 8.333 10.483 1.00 94.06 83 GLY A N 1
ATOM 631 C CA . GLY A 1 83 ? 3.291 8.458 9.043 1.00 94.06 83 GLY A CA 1
ATOM 632 C C . GLY A 1 83 ? 2.037 8.149 8.226 1.00 94.06 83 GLY A C 1
ATOM 633 O O . GLY A 1 83 ? 0.971 7.842 8.754 1.00 94.06 83 GLY A O 1
ATOM 634 N N . ALA A 1 84 ? 2.206 8.210 6.908 1.00 95.31 84 ALA A N 1
ATOM 635 C CA . ALA A 1 84 ? 1.218 7.790 5.923 1.00 95.31 84 ALA A CA 1
ATOM 636 C C . ALA A 1 84 ? 1.930 7.169 4.715 1.00 95.31 84 ALA A C 1
ATOM 638 O O . ALA A 1 84 ? 3.085 7.494 4.430 1.00 95.31 84 ALA A O 1
ATOM 639 N N . GLY A 1 85 ? 1.228 6.323 3.956 1.00 93.81 85 GLY A N 1
ATOM 640 C CA . GLY A 1 85 ? 1.787 5.685 2.755 1.00 93.81 85 GLY A CA 1
ATOM 641 C C . GLY A 1 85 ? 2.264 6.673 1.679 1.00 93.81 85 GLY A C 1
ATOM 642 O O . GLY A 1 85 ? 3.129 6.339 0.875 1.00 93.81 85 GLY A O 1
ATOM 643 N N . THR A 1 86 ? 1.771 7.916 1.690 1.00 95.81 86 THR A N 1
ATOM 644 C CA . THR A 1 86 ? 2.194 8.987 0.770 1.00 95.81 86 THR A CA 1
ATOM 645 C C . THR A 1 86 ? 3.679 9.336 0.875 1.00 95.81 86 THR A C 1
ATOM 647 O O . THR A 1 86 ? 4.253 9.807 -0.105 1.00 95.81 86 THR A O 1
ATOM 650 N N . GLN A 1 87 ? 4.335 9.057 2.007 1.00 94.69 87 GLN A N 1
ATOM 651 C CA . GLN A 1 87 ? 5.779 9.270 2.173 1.00 94.69 87 GLN A CA 1
ATOM 652 C C . GLN A 1 87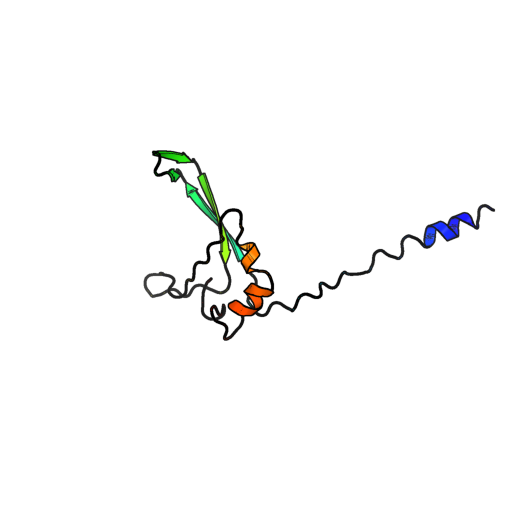 ? 6.593 8.482 1.134 1.00 94.69 87 GLN A C 1
ATOM 654 O O . GLN A 1 87 ? 7.560 9.005 0.572 1.00 94.69 87 GLN A O 1
ATOM 659 N N . PHE A 1 88 ? 6.143 7.270 0.796 1.00 95.56 88 PHE A N 1
ATOM 660 C CA . PHE A 1 88 ? 6.786 6.418 -0.205 1.00 95.56 88 PHE A CA 1
ATOM 661 C C . PHE A 1 88 ? 6.543 6.871 -1.649 1.00 95.56 88 PHE A C 1
ATOM 663 O O . PHE A 1 88 ? 7.192 6.351 -2.550 1.00 95.56 88 PHE A O 1
ATOM 670 N N . LEU A 1 89 ? 5.657 7.847 -1.886 1.00 95.12 89 LEU A N 1
ATOM 671 C CA . LEU A 1 89 ? 5.409 8.422 -3.216 1.00 95.12 89 LEU A CA 1
ATOM 672 C C . LEU A 1 89 ? 6.321 9.607 -3.539 1.00 95.12 89 LEU A C 1
ATOM 674 O O . LEU A 1 89 ? 6.359 10.060 -4.687 1.00 95.12 89 LEU A O 1
ATOM 678 N N . SER A 1 90 ? 7.047 10.118 -2.541 1.00 93.62 90 SER A N 1
ATOM 679 C CA . SER A 1 90 ? 8.039 11.166 -2.760 1.00 93.62 90 SER A CA 1
ATOM 680 C C . SER A 1 90 ? 9.099 10.699 -3.770 1.00 93.62 90 SER A C 1
ATOM 682 O O . SER A 1 90 ? 9.462 9.518 -3.775 1.00 93.62 90 SER A O 1
ATOM 684 N N . PRO A 1 91 ? 9.626 11.587 -4.634 1.00 91.81 91 PRO A N 1
ATOM 685 C CA . PRO A 1 91 ? 10.580 11.192 -5.671 1.00 91.81 91 PRO A CA 1
ATOM 686 C C . PRO A 1 91 ? 11.825 10.467 -5.143 1.00 91.81 91 PRO A C 1
ATOM 688 O O . PRO A 1 91 ? 12.355 9.595 -5.826 1.00 91.81 91 PRO A O 1
ATOM 691 N N . GLN A 1 92 ? 12.270 10.793 -3.926 1.00 91.50 92 GLN A N 1
ATOM 692 C CA . GLN A 1 92 ? 13.435 10.192 -3.271 1.00 91.50 92 GLN A CA 1
ATOM 693 C C . GLN A 1 92 ? 13.244 8.699 -2.977 1.00 91.50 92 GLN A C 1
ATOM 695 O O . GLN A 1 92 ? 14.220 7.954 -2.974 1.00 91.50 92 GLN A O 1
ATOM 700 N N . PHE A 1 93 ? 12.002 8.258 -2.767 1.00 93.81 93 PHE A N 1
ATOM 701 C CA . PHE A 1 93 ? 11.664 6.845 -2.622 1.00 93.81 93 PHE A CA 1
ATOM 702 C C . PHE A 1 93 ? 11.171 6.270 -3.943 1.00 93.81 93 PHE A C 1
ATOM 704 O O . PHE A 1 93 ? 11.756 5.335 -4.485 1.00 93.81 93 PHE A O 1
ATOM 711 N N . ALA A 1 94 ? 10.111 6.850 -4.491 1.00 95.62 94 ALA A N 1
ATOM 712 C CA . ALA A 1 94 ? 9.330 6.214 -5.532 1.00 95.62 94 ALA A CA 1
ATOM 713 C C . ALA A 1 94 ? 10.108 6.057 -6.847 1.00 95.62 94 ALA A C 1
ATOM 715 O O . ALA A 1 94 ? 10.101 4.980 -7.444 1.00 95.62 94 ALA A O 1
ATOM 716 N N . ASN A 1 95 ? 10.863 7.087 -7.255 1.00 93.50 95 ASN A N 1
ATOM 717 C CA . ASN A 1 95 ? 11.650 7.025 -8.492 1.00 93.50 95 ASN A CA 1
ATOM 718 C C . ASN A 1 95 ? 12.880 6.107 -8.374 1.00 93.50 95 ASN A C 1
ATOM 720 O O . ASN A 1 95 ? 13.451 5.702 -9.392 1.00 93.50 95 ASN A O 1
ATOM 724 N N . VAL A 1 96 ? 13.290 5.783 -7.145 1.00 94.69 96 VAL A N 1
ATOM 725 C CA . VAL A 1 96 ? 14.418 4.891 -6.846 1.00 94.69 96 VAL A CA 1
ATOM 726 C C . VAL A 1 96 ? 13.951 3.447 -6.682 1.00 94.69 96 VAL A C 1
ATOM 728 O O . VAL A 1 96 ? 14.672 2.536 -7.081 1.00 94.69 96 VAL A O 1
ATOM 731 N N . LEU A 1 97 ? 12.758 3.231 -6.122 1.00 96.75 97 LEU A N 1
ATOM 732 C CA . LEU A 1 97 ? 12.247 1.906 -5.779 1.00 96.75 97 LEU A CA 1
ATOM 733 C C . LEU A 1 97 ? 11.394 1.274 -6.879 1.00 96.75 97 LEU A C 1
ATOM 735 O O . LEU A 1 97 ? 11.573 0.085 -7.128 1.00 96.75 97 LEU A O 1
ATOM 739 N N . PHE A 1 98 ? 10.496 2.035 -7.516 1.00 97.81 98 PHE A N 1
ATOM 740 C CA . PHE A 1 98 ? 9.363 1.458 -8.258 1.00 97.81 98 PHE A CA 1
ATOM 741 C C . PHE A 1 98 ? 9.508 1.452 -9.782 1.00 97.81 98 PHE A C 1
ATOM 743 O O . PHE A 1 98 ? 8.699 0.833 -10.473 1.00 97.81 98 PHE A O 1
ATOM 750 N N . GLY A 1 99 ? 10.513 2.143 -10.323 1.00 96.81 99 GLY A N 1
ATOM 751 C CA . GLY A 1 99 ? 10.750 2.182 -11.767 1.00 96.81 99 GLY A CA 1
ATOM 752 C C . GLY A 1 99 ? 11.281 0.856 -12.345 1.00 96.81 99 GLY A C 1
ATOM 753 O O . GLY A 1 99 ? 11.753 -0.001 -11.590 1.00 96.81 99 GLY A O 1
ATOM 754 N N . PRO A 1 100 ? 11.280 0.697 -13.682 1.00 96.81 100 PRO A N 1
ATOM 755 C CA . PRO A 1 100 ? 11.822 -0.486 -14.349 1.00 96.81 100 PRO A CA 1
ATOM 756 C C . PRO A 1 100 ? 13.261 -0.809 -13.922 1.00 96.81 100 PRO A C 1
ATOM 758 O O . PRO A 1 100 ? 14.125 0.072 -13.883 1.00 96.81 100 PRO A O 1
ATOM 761 N N . GLY A 1 101 ? 13.521 -2.076 -13.596 1.00 96.25 101 GLY A N 1
ATOM 762 C CA . GLY A 1 101 ? 14.827 -2.582 -13.163 1.00 96.25 101 GLY A CA 1
ATOM 763 C C . GLY A 1 101 ? 15.247 -2.191 -11.740 1.00 96.25 101 GLY A C 1
ATOM 764 O O . GLY A 1 101 ? 16.371 -2.495 -11.338 1.00 96.25 101 GLY A O 1
ATOM 765 N N . ARG A 1 102 ? 14.388 -1.510 -10.970 1.00 97.00 102 ARG A N 1
ATOM 766 C CA . ARG A 1 102 ? 14.655 -1.149 -9.569 1.00 97.00 102 ARG A CA 1
ATOM 767 C C . ARG A 1 102 ? 14.265 -2.266 -8.601 1.00 97.00 102 ARG A C 1
ATOM 769 O O . ARG A 1 102 ? 13.702 -3.284 -8.993 1.00 97.00 102 ARG A O 1
ATOM 776 N N . LEU A 1 103 ? 14.608 -2.083 -7.322 1.00 97.12 103 LEU A N 1
ATOM 777 C CA . LEU A 1 103 ? 14.447 -3.109 -6.285 1.00 97.12 103 LEU A CA 1
ATOM 778 C C . LEU A 1 103 ? 13.000 -3.611 -6.175 1.00 97.12 103 LEU A C 1
ATOM 780 O O . LEU A 1 103 ? 12.779 -4.811 -6.055 1.00 97.12 103 LEU A O 1
ATOM 784 N N . LEU A 1 104 ? 12.037 -2.693 -6.243 1.00 97.81 104 LEU A N 1
ATOM 785 C CA . LEU A 1 104 ? 10.607 -2.975 -6.201 1.00 97.81 104 LEU A CA 1
ATOM 786 C C . LEU A 1 104 ? 9.966 -2.555 -7.525 1.00 97.81 104 LEU A C 1
ATOM 788 O O . LEU A 1 104 ? 9.001 -1.804 -7.544 1.00 97.81 104 LEU A O 1
ATOM 792 N N . ASP A 1 105 ? 10.539 -3.002 -8.641 1.00 98.06 105 ASP A N 1
ATOM 793 C CA . ASP A 1 105 ? 10.040 -2.720 -9.987 1.00 98.06 105 ASP A CA 1
ATOM 794 C C . ASP A 1 105 ? 8.536 -3.033 -10.120 1.00 98.06 105 ASP A C 1
ATOM 796 O O . ASP A 1 105 ? 8.117 -4.196 -10.111 1.00 98.06 105 ASP A O 1
ATOM 800 N N . ALA A 1 106 ? 7.724 -1.987 -10.284 1.00 98.06 106 ALA A N 1
ATOM 801 C CA . ALA A 1 106 ? 6.269 -2.080 -10.357 1.00 98.06 106 ALA A CA 1
ATOM 802 C C . ALA A 1 106 ? 5.746 -2.662 -11.686 1.00 98.06 106 ALA A C 1
ATOM 804 O O . ALA A 1 106 ? 4.540 -2.843 -11.852 1.00 98.06 106 ALA A O 1
ATOM 805 N N . THR A 1 107 ? 6.629 -2.975 -12.641 1.00 97.06 107 THR A N 1
ATOM 806 C CA . THR A 1 107 ? 6.285 -3.816 -13.801 1.00 97.06 107 THR A CA 1
ATOM 807 C C . THR A 1 107 ? 6.279 -5.308 -13.452 1.00 97.06 107 THR 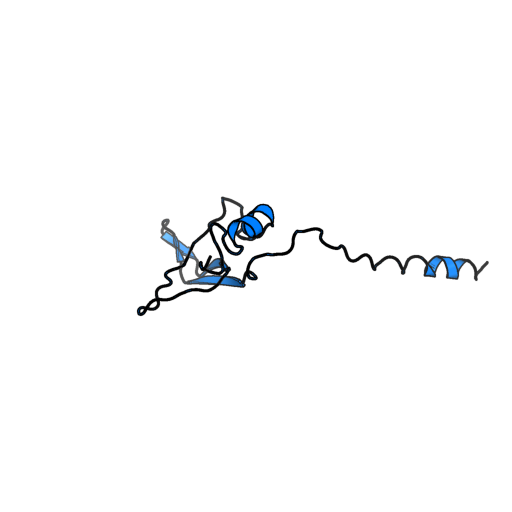A C 1
ATOM 809 O O . THR A 1 107 ? 5.741 -6.117 -14.205 1.00 97.06 107 THR A O 1
ATOM 812 N N . ARG A 1 108 ? 6.856 -5.684 -12.301 1.00 98.12 108 ARG A N 1
ATOM 813 C CA . ARG A 1 108 ? 6.990 -7.072 -11.832 1.00 98.12 108 ARG A CA 1
ATOM 814 C C . ARG A 1 108 ? 6.221 -7.325 -10.541 1.00 98.12 108 ARG A C 1
ATOM 816 O O . ARG A 1 108 ? 5.616 -8.388 -10.389 1.00 98.12 108 ARG A O 1
ATOM 823 N N . TYR A 1 109 ? 6.247 -6.368 -9.621 1.00 98.62 109 TYR A N 1
ATOM 824 C CA . TYR A 1 109 ? 5.605 -6.466 -8.316 1.00 98.62 109 TYR A CA 1
ATOM 825 C C . TYR A 1 109 ? 4.293 -5.684 -8.267 1.00 98.62 109 TYR A C 1
ATOM 827 O O . TYR A 1 109 ? 4.135 -4.653 -8.918 1.00 98.62 109 TYR A O 1
ATOM 835 N N . PHE A 1 110 ? 3.364 -6.199 -7.470 1.00 98.69 110 PHE A N 1
ATOM 836 C CA . PHE A 1 110 ? 2.188 -5.486 -7.004 1.00 98.69 110 PHE A CA 1
ATOM 837 C C . PHE A 1 110 ? 2.489 -4.987 -5.597 1.00 98.69 110 PHE A C 1
ATOM 839 O O . PHE A 1 110 ? 2.630 -5.788 -4.675 1.00 98.69 110 PHE A O 1
ATOM 846 N N . ILE A 1 111 ? 2.677 -3.684 -5.461 1.00 98.31 111 ILE A N 1
ATOM 847 C CA . ILE A 1 111 ? 3.163 -3.057 -4.228 1.00 98.31 111 ILE A CA 1
ATOM 848 C C . ILE A 1 111 ? 2.003 -2.338 -3.569 1.00 98.31 111 ILE A C 1
ATOM 850 O O . ILE A 1 111 ? 1.358 -1.557 -4.305 1.00 98.31 111 ILE A O 1
#

Foldseek 3Di:
DVVVVVVVVVPPPPPPPPPPPPPADDQQFADKDKDKDKDAQDADPVRDTDRIDIDIDIKGADFDADPVRDGPQEDDDDDDPPDDPCVCVGCVRRVQADHPPHVNPSNRHID

Sequence (111 aa):
MRSVLVIIFLCIVASAGFAQTSNLPPRNYPAPVEGDYVIQNFRFHSGETLPELRIHYRTIGSPTRDGSGLVRNAVLIGHGTGGAGTQFLSPQFANVLFGPGRLLDATRYFI

pLDDT: mean 86.71, std 19.05, range [42.66, 98.69]